Protein AF-A0A2K3KHJ5-F1 (afdb_monomer_lite)

Organism: Trifolium pratense (NCBI:txid57577)

Radius of gyration: 19.59 Å; chains: 1; bounding box: 44×29×48 Å

pLDDT: mean 80.55, std 11.36, range [55.81, 95.56]

Structure (mmCIF, N/CA/C/O backbone):
data_AF-A0A2K3KHJ5-F1
#
_entry.id   AF-A0A2K3KHJ5-F1
#
loop_
_atom_site.group_PDB
_atom_site.id
_atom_site.type_symbol
_atom_site.label_atom_id
_atom_site.label_alt_id
_atom_site.label_comp_id
_atom_site.label_asym_id
_atom_site.label_entity_id
_atom_site.label_seq_id
_atom_site.pdbx_PDB_ins_code
_atom_site.Cartn_x
_atom_site.Cartn_y
_atom_site.Cartn_z
_atom_site.occupancy
_atom_site.B_iso_or_equiv
_atom_site.auth_seq_id
_atom_site.auth_comp_id
_atom_site.auth_asym_id
_atom_site.auth_atom_id
_atom_site.pdbx_PDB_model_num
ATOM 1 N N . MET A 1 1 ? 19.548 -10.050 3.030 1.00 60.47 1 MET A N 1
ATOM 2 C CA . MET A 1 1 ? 18.088 -9.845 2.880 1.00 60.47 1 MET A CA 1
ATOM 3 C C . MET A 1 1 ? 17.332 -10.361 4.103 1.00 60.47 1 MET A C 1
ATOM 5 O O . MET A 1 1 ? 16.774 -9.535 4.806 1.00 60.47 1 MET A O 1
ATOM 9 N N . TYR A 1 2 ? 17.420 -11.654 4.440 1.00 73.38 2 TYR A N 1
ATOM 10 C CA . TYR A 1 2 ? 16.716 -12.304 5.565 1.00 73.38 2 TYR A CA 1
ATOM 11 C C . TYR A 1 2 ? 16.768 -11.556 6.918 1.00 73.38 2 TYR A C 1
ATOM 13 O O . TYR A 1 2 ? 15.736 -11.310 7.537 1.00 73.38 2 TYR A O 1
ATOM 21 N N . ALA A 1 3 ? 17.950 -11.089 7.339 1.00 77.00 3 ALA A N 1
ATOM 22 C CA . ALA A 1 3 ? 18.111 -10.371 8.609 1.00 77.00 3 ALA A CA 1
ATOM 23 C C . ALA A 1 3 ? 17.332 -9.041 8.680 1.00 77.00 3 ALA A C 1
ATOM 25 O O . ALA A 1 3 ? 16.829 -8.679 9.738 1.00 77.00 3 ALA A O 1
ATOM 26 N N . ALA A 1 4 ? 17.200 -8.314 7.566 1.00 75.81 4 ALA A N 1
ATOM 27 C CA . ALA A 1 4 ? 16.422 -7.073 7.526 1.00 75.81 4 ALA A CA 1
ATOM 28 C C . ALA A 1 4 ? 14.913 -7.356 7.600 1.00 75.81 4 ALA A C 1
ATOM 30 O O . ALA A 1 4 ? 14.189 -6.649 8.294 1.00 75.81 4 ALA A O 1
ATOM 31 N N . GLN A 1 5 ? 14.456 -8.426 6.941 1.00 77.50 5 GLN A N 1
ATOM 32 C CA . GLN A 1 5 ? 13.057 -8.870 6.982 1.00 77.50 5 GLN A CA 1
ATOM 33 C C . GLN A 1 5 ? 12.642 -9.241 8.408 1.00 77.50 5 GLN A C 1
ATOM 35 O O . GLN A 1 5 ? 11.606 -8.788 8.888 1.00 77.50 5 GLN A O 1
ATOM 40 N N . SER A 1 6 ? 13.496 -10.002 9.100 1.00 79.81 6 SER A N 1
ATOM 41 C CA . SER A 1 6 ? 13.290 -10.385 10.497 1.00 79.81 6 SER A CA 1
ATOM 42 C C . SER A 1 6 ? 13.224 -9.162 11.416 1.00 79.81 6 SER A C 1
ATOM 44 O O . SER A 1 6 ? 12.272 -9.042 12.178 1.00 79.81 6 SER A O 1
ATOM 46 N N . LYS A 1 7 ? 14.147 -8.199 11.279 1.00 84.81 7 LYS A N 1
ATOM 47 C CA . LYS A 1 7 ? 14.129 -6.957 12.073 1.00 84.81 7 LYS A CA 1
ATOM 48 C C . LYS A 1 7 ? 12.840 -6.149 11.888 1.00 84.81 7 LYS A C 1
ATOM 50 O O . LYS A 1 7 ? 12.275 -5.688 12.876 1.00 84.81 7 LYS A O 1
ATOM 55 N N . ILE A 1 8 ? 12.364 -5.999 10.648 1.00 82.06 8 ILE A N 1
ATOM 56 C CA . ILE A 1 8 ? 11.121 -5.266 10.351 1.00 82.06 8 ILE A CA 1
ATOM 57 C C . ILE A 1 8 ? 9.914 -5.981 10.964 1.00 82.06 8 ILE A C 1
ATOM 59 O O . ILE A 1 8 ? 9.076 -5.336 11.591 1.00 82.06 8 ILE A O 1
ATOM 63 N N . LEU A 1 9 ? 9.838 -7.307 10.824 1.00 79.62 9 LEU A N 1
ATOM 64 C CA . LEU A 1 9 ? 8.740 -8.088 11.386 1.00 79.62 9 LEU A CA 1
ATOM 65 C C . LEU A 1 9 ? 8.718 -8.003 12.919 1.00 79.62 9 LEU A C 1
ATOM 67 O O . LEU A 1 9 ? 7.664 -7.774 13.505 1.00 79.62 9 LEU A O 1
ATOM 71 N N . THR A 1 10 ? 9.880 -8.115 13.569 1.00 81.56 10 THR A N 1
ATOM 72 C CA . THR A 1 10 ? 10.003 -7.975 15.026 1.00 81.56 10 THR A CA 1
ATOM 73 C C . THR A 1 10 ? 9.581 -6.585 15.502 1.00 81.56 10 THR A C 1
ATOM 75 O O . THR A 1 10 ? 8.815 -6.484 16.457 1.00 81.56 10 THR A O 1
ATOM 78 N N . ALA A 1 11 ? 10.019 -5.519 14.825 1.00 79.88 11 ALA A N 1
ATOM 79 C CA . ALA A 1 11 ? 9.635 -4.151 15.173 1.00 79.88 11 ALA A CA 1
ATOM 80 C C . ALA A 1 11 ? 8.129 -3.899 14.978 1.00 79.88 11 ALA A C 1
ATOM 82 O O . ALA A 1 11 ? 7.488 -3.296 15.836 1.00 79.88 11 ALA A O 1
ATOM 83 N N . SER A 1 12 ? 7.547 -4.408 13.888 1.00 74.75 12 SER A N 1
ATOM 84 C CA . SER A 1 12 ? 6.108 -4.314 13.617 1.00 74.75 12 SER A CA 1
ATOM 85 C C . SER A 1 12 ? 5.279 -5.055 14.668 1.00 74.75 12 SER A C 1
ATOM 87 O O . SER A 1 12 ? 4.297 -4.505 15.163 1.00 74.75 12 SER A O 1
ATOM 89 N N . ASN A 1 13 ? 5.702 -6.258 15.067 1.00 75.56 13 ASN A N 1
ATOM 90 C CA . ASN A 1 13 ? 5.036 -7.026 16.119 1.00 75.56 13 ASN A CA 1
ATOM 91 C C . ASN A 1 13 ? 5.137 -6.333 17.482 1.00 75.56 13 ASN A C 1
ATOM 93 O O . ASN A 1 13 ? 4.140 -6.249 18.190 1.00 75.56 13 ASN A O 1
ATOM 97 N N . LEU A 1 14 ? 6.306 -5.785 17.831 1.00 77.31 14 LEU A N 1
ATOM 98 C CA . LEU A 1 14 ? 6.469 -5.005 19.059 1.00 77.31 14 LEU A CA 1
ATOM 99 C C . LEU A 1 14 ? 5.544 -3.782 19.061 1.00 77.31 14 LEU A C 1
ATOM 101 O O . LEU A 1 14 ? 4.854 -3.535 20.045 1.00 77.31 14 LEU A O 1
ATOM 105 N N . SER A 1 15 ? 5.484 -3.048 17.948 1.00 73.25 15 SER A N 1
ATOM 106 C CA . SER A 1 15 ? 4.620 -1.874 17.833 1.00 73.25 15 SER A CA 1
ATOM 107 C C . SER A 1 15 ? 3.132 -2.229 17.904 1.00 73.25 15 SER A C 1
ATOM 109 O O . SER A 1 15 ? 2.366 -1.451 18.460 1.00 73.25 15 SER A O 1
ATOM 111 N N . ALA A 1 16 ? 2.721 -3.391 17.387 1.00 68.44 16 ALA A N 1
ATOM 112 C CA . ALA A 1 16 ? 1.351 -3.888 17.511 1.00 68.44 16 ALA A CA 1
ATOM 113 C C . ALA A 1 16 ? 0.986 -4.253 18.961 1.00 68.44 16 ALA A C 1
ATOM 115 O O . ALA A 1 16 ? -0.133 -3.989 19.384 1.00 68.44 16 ALA A O 1
ATOM 116 N N . THR A 1 17 ? 1.926 -4.801 19.740 1.00 67.00 17 THR A N 1
ATOM 117 C CA . THR A 1 17 ? 1.732 -5.065 21.179 1.00 67.00 17 THR A CA 1
ATOM 118 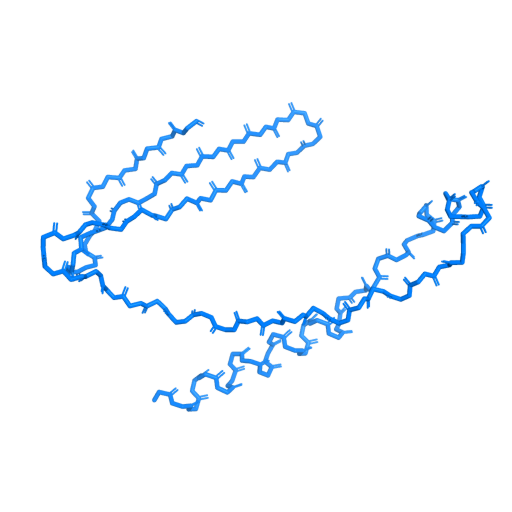C C . THR A 1 17 ? 1.648 -3.775 21.998 1.00 67.00 17 THR A C 1
ATOM 120 O O . THR A 1 17 ? 0.936 -3.720 22.997 1.00 67.00 17 THR A O 1
ATOM 123 N N . LEU A 1 18 ? 2.390 -2.741 21.590 1.00 64.94 18 LEU A N 1
ATOM 124 C CA . LEU A 1 18 ? 2.409 -1.432 22.251 1.00 64.94 18 LEU A CA 1
ATOM 125 C C . LEU A 1 18 ? 1.257 -0.519 21.815 1.00 64.94 18 LEU A C 1
ATOM 127 O O . LEU A 1 18 ? 0.951 0.445 22.514 1.00 64.94 18 LEU A O 1
ATOM 131 N N . ALA A 1 19 ? 0.626 -0.799 20.672 1.00 59.91 19 ALA A N 1
ATOM 132 C CA . ALA A 1 19 ? -0.568 -0.094 20.246 1.00 59.91 19 ALA A CA 1
ATOM 133 C C . ALA A 1 19 ? -1.695 -0.432 21.233 1.00 59.91 19 ALA A C 1
ATOM 135 O O . ALA A 1 19 ? -2.061 -1.604 21.354 1.00 59.91 19 ALA A O 1
ATOM 136 N N . PRO A 1 20 ? -2.256 0.550 21.960 1.00 55.81 20 PRO A N 1
ATOM 137 C CA . PRO A 1 20 ? -3.385 0.283 22.831 1.00 55.81 20 PRO A CA 1
ATOM 138 C C . PRO A 1 20 ? -4.507 -0.293 21.969 1.00 55.81 20 PRO A C 1
ATOM 140 O O . PRO A 1 20 ? -4.978 0.363 21.039 1.00 55.81 20 PRO A O 1
ATOM 143 N N . GLY A 1 21 ? -4.912 -1.534 22.257 1.00 55.88 21 GLY A N 1
ATOM 144 C CA . GLY A 1 21 ? -6.126 -2.106 21.693 1.00 55.88 21 GLY A CA 1
ATOM 145 C C . GLY A 1 21 ? -7.249 -1.121 21.983 1.00 55.88 21 GLY A C 1
ATOM 146 O O . GLY A 1 21 ? -7.580 -0.893 23.144 1.00 55.88 21 GLY A O 1
ATOM 147 N N . LEU A 1 22 ? -7.736 -0.439 20.948 1.00 56.25 22 LEU A N 1
ATOM 148 C CA . LEU A 1 22 ? -8.628 0.709 21.075 1.00 56.25 22 LEU A CA 1
ATOM 149 C C . LEU A 1 22 ? -10.017 0.256 21.537 1.00 56.25 22 LEU A C 1
ATOM 151 O O . LEU A 1 22 ? -10.970 0.193 20.771 1.00 56.25 22 LEU A O 1
ATOM 155 N N . SER A 1 23 ? -10.135 -0.003 22.832 1.00 56.12 23 SER A N 1
ATOM 156 C CA . SER A 1 23 ? -11.345 0.249 23.591 1.00 56.12 23 SER A CA 1
ATOM 157 C C . SER A 1 23 ? -11.071 1.483 24.450 1.00 56.12 23 SER A C 1
ATOM 159 O O . SER A 1 23 ? -10.716 1.387 25.625 1.00 56.12 23 SER A O 1
ATOM 161 N N . ASN A 1 24 ? -11.130 2.672 23.846 1.00 65.19 24 ASN A N 1
ATOM 162 C CA . ASN A 1 24 ? -11.099 3.904 24.633 1.00 65.19 24 ASN A CA 1
ATOM 163 C C . ASN A 1 24 ? -12.404 4.011 25.452 1.00 65.19 24 ASN A C 1
ATOM 165 O O . ASN A 1 24 ? -13.401 3.357 25.139 1.00 65.19 24 ASN A O 1
ATOM 169 N N . ALA A 1 25 ? -12.412 4.812 26.523 1.00 65.94 25 ALA A N 1
ATOM 170 C CA . ALA A 1 25 ? -13.577 4.929 27.412 1.00 65.94 25 ALA A CA 1
ATOM 171 C C . ALA A 1 25 ? -14.880 5.264 26.652 1.00 65.94 25 ALA A C 1
ATOM 173 O O . ALA A 1 25 ? -15.946 4.750 26.987 1.00 65.94 25 ALA A O 1
ATOM 174 N N . ALA A 1 26 ? -14.775 6.052 25.574 1.00 71.12 26 ALA A N 1
ATOM 175 C CA . ALA A 1 26 ? -15.882 6.366 24.674 1.00 71.12 26 ALA A CA 1
ATOM 176 C C . ALA A 1 26 ? -16.411 5.130 23.918 1.00 71.12 26 ALA A C 1
ATOM 178 O O . ALA A 1 26 ? -17.619 4.909 23.874 1.00 71.12 26 ALA A O 1
ATOM 179 N N . GLY A 1 27 ? -15.527 4.291 23.372 1.00 72.25 27 GLY A N 1
ATOM 180 C CA . GLY A 1 27 ? -15.890 3.038 22.710 1.00 72.25 27 GLY A CA 1
ATOM 181 C C . GLY A 1 27 ? -16.555 2.045 23.663 1.00 72.25 27 GLY A C 1
ATOM 182 O O . GLY A 1 27 ? -17.559 1.433 23.309 1.00 72.25 27 GLY A O 1
ATOM 183 N N . ASN A 1 28 ? -16.076 1.953 24.906 1.00 76.00 28 ASN A N 1
ATOM 184 C CA . ASN A 1 28 ? -16.692 1.098 25.925 1.00 76.00 28 ASN A CA 1
ATOM 185 C C . ASN A 1 28 ? -18.113 1.539 26.289 1.00 76.00 28 ASN A C 1
ATOM 187 O O . ASN A 1 28 ? -18.995 0.693 26.420 1.00 76.00 28 ASN A O 1
ATOM 191 N N . ALA A 1 29 ? -18.362 2.848 26.393 1.00 80.81 29 ALA A N 1
ATOM 192 C CA . ALA A 1 29 ? -19.704 3.373 26.641 1.00 80.81 29 ALA A CA 1
ATOM 193 C C . ALA A 1 29 ? -20.680 3.047 25.494 1.00 80.81 29 ALA A C 1
ATOM 195 O O . ALA A 1 29 ? -21.853 2.762 25.735 1.00 80.81 29 ALA A O 1
ATOM 196 N N . ILE A 1 30 ? -20.203 3.052 24.245 1.00 81.62 30 ILE A N 1
ATOM 197 C CA . ILE A 1 30 ? -20.998 2.651 23.075 1.00 81.62 30 ILE A CA 1
ATOM 198 C C . ILE A 1 30 ? -21.314 1.152 23.136 1.00 81.62 30 ILE A C 1
ATOM 200 O O . ILE A 1 30 ? -22.474 0.767 23.013 1.00 81.62 30 ILE A O 1
ATOM 204 N N . LEU A 1 31 ? -20.310 0.308 23.383 1.00 81.00 31 LEU A N 1
ATOM 205 C CA . LEU A 1 31 ? -20.486 -1.144 23.477 1.00 81.00 31 LEU A CA 1
ATOM 206 C C . LEU A 1 31 ? -21.473 -1.536 24.586 1.00 81.00 31 LEU A C 1
ATOM 208 O O . LEU A 1 31 ? -22.343 -2.372 24.356 1.00 81.00 31 LEU A O 1
ATOM 212 N N . GLN A 1 32 ? -21.416 -0.865 25.742 1.00 85.19 32 GLN A N 1
ATOM 213 C CA . GLN A 1 32 ? -22.373 -1.060 26.836 1.00 85.19 32 GLN A CA 1
ATOM 214 C C . GLN A 1 32 ? -23.814 -0.730 26.430 1.00 85.19 32 GLN A C 1
ATOM 216 O O . GLN A 1 32 ? -24.721 -1.494 26.757 1.00 85.19 32 GLN A O 1
ATOM 221 N N . LYS A 1 33 ? -24.044 0.360 25.681 1.00 89.81 33 LYS A N 1
ATOM 222 C CA . LYS A 1 33 ? -25.390 0.714 25.188 1.00 89.81 33 LYS A CA 1
ATOM 223 C C . LYS A 1 33 ? -25.980 -0.353 24.269 1.00 89.81 33 LYS A C 1
ATOM 225 O O . LYS A 1 33 ? -27.183 -0.584 24.307 1.00 89.81 33 LYS A O 1
ATOM 230 N N . PHE A 1 34 ? -25.140 -1.003 23.471 1.00 86.00 34 PHE A N 1
ATOM 231 C CA . PHE A 1 34 ? -25.546 -2.089 22.580 1.00 86.00 34 PHE A CA 1
ATOM 232 C C . PHE A 1 34 ? -25.471 -3.476 23.232 1.00 86.00 34 PHE A C 1
ATOM 234 O O . PHE A 1 34 ? -25.690 -4.470 22.548 1.00 86.00 34 PHE A O 1
ATOM 241 N N . GLN A 1 35 ? -25.165 -3.553 24.535 1.00 89.50 35 GLN A N 1
ATOM 242 C CA . GLN A 1 35 ? -24.990 -4.811 25.275 1.00 89.50 35 GLN A CA 1
ATOM 243 C C . GLN A 1 35 ? -23.950 -5.744 24.624 1.00 89.50 35 GLN A C 1
ATOM 245 O O . GLN A 1 35 ? -24.023 -6.967 24.732 1.00 89.50 35 GLN A O 1
ATOM 250 N N . LEU A 1 36 ? -22.962 -5.163 23.941 1.00 82.38 36 LEU A N 1
ATOM 251 C CA . LEU A 1 36 ? -21.871 -5.884 23.304 1.00 82.38 36 LEU A CA 1
ATOM 252 C C . LEU A 1 36 ? -20.700 -5.996 24.279 1.00 82.38 36 LEU A C 1
ATOM 254 O O . LEU A 1 36 ? -20.252 -5.004 24.856 1.00 82.38 36 LEU A O 1
ATOM 258 N N . ALA A 1 37 ? -20.168 -7.206 24.438 1.00 78.75 37 ALA A N 1
ATOM 259 C CA . ALA A 1 37 ? -18.942 -7.410 25.196 1.00 78.75 37 ALA A CA 1
ATOM 260 C C . ALA A 1 37 ? -17.752 -6.771 24.449 1.00 78.75 37 ALA A C 1
ATOM 262 O O . ALA A 1 37 ? -17.605 -7.002 23.243 1.00 78.75 37 ALA A O 1
ATOM 263 N N . PRO A 1 38 ? -16.875 -6.007 25.130 1.00 70.81 38 PRO A N 1
ATOM 264 C CA . PRO A 1 38 ? -15.628 -5.546 24.537 1.00 70.81 38 PRO A CA 1
ATOM 265 C C . PRO A 1 38 ? -14.801 -6.732 24.051 1.00 70.81 38 PRO A C 1
ATOM 267 O O . PRO A 1 38 ? -14.375 -7.581 24.834 1.0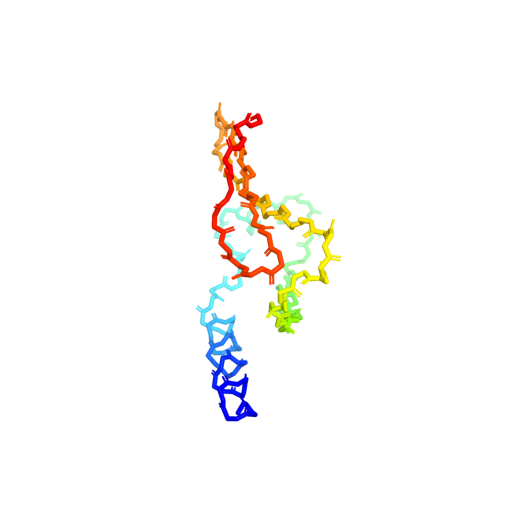0 70.81 38 PRO A O 1
ATOM 270 N N . ARG A 1 39 ? -14.584 -6.802 22.737 1.00 67.06 39 ARG A N 1
ATOM 271 C CA . ARG A 1 39 ? -13.705 -7.799 22.135 1.00 67.06 39 ARG A CA 1
ATOM 272 C C . ARG A 1 39 ? -12.300 -7.203 22.045 1.00 67.06 39 ARG A C 1
ATOM 274 O O . ARG A 1 39 ? -12.157 -6.144 21.433 1.00 67.06 39 ARG A O 1
ATOM 281 N N . PRO A 1 40 ? -11.264 -7.866 22.589 1.00 64.62 40 PRO A N 1
ATOM 282 C CA . PRO A 1 40 ? -9.887 -7.477 22.326 1.00 64.62 40 PRO A CA 1
ATOM 283 C C . PRO A 1 40 ? -9.673 -7.415 20.815 1.00 64.62 40 PRO A C 1
ATOM 285 O O . PRO A 1 40 ? -10.054 -8.350 20.101 1.00 64.62 40 PRO A O 1
ATOM 288 N N . ALA A 1 41 ? -9.099 -6.316 20.321 1.00 64.25 41 ALA A N 1
ATOM 289 C CA . ALA A 1 41 ? -8.711 -6.235 18.922 1.00 64.25 41 ALA A CA 1
ATOM 290 C C . ALA A 1 41 ? -7.827 -7.449 18.611 1.00 64.25 41 ALA A C 1
ATOM 292 O O . ALA A 1 41 ? -6.858 -7.716 19.326 1.00 64.25 41 ALA A O 1
ATOM 293 N N . ALA A 1 42 ? -8.199 -8.227 17.592 1.00 63.66 42 ALA A N 1
ATOM 294 C CA . ALA A 1 42 ? -7.352 -9.322 17.149 1.00 63.66 42 ALA A CA 1
ATOM 295 C C . ALA A 1 42 ? -5.985 -8.737 16.781 1.00 63.66 42 ALA A C 1
ATOM 297 O O . ALA A 1 42 ? -5.924 -7.685 16.139 1.00 63.66 42 ALA A O 1
ATOM 298 N N . ALA A 1 43 ? -4.907 -9.404 17.202 1.00 64.50 43 ALA A N 1
ATOM 299 C CA . ALA A 1 43 ? -3.562 -9.005 16.813 1.00 64.50 43 ALA A CA 1
ATOM 300 C C . ALA A 1 43 ? -3.523 -8.842 15.289 1.00 64.50 43 ALA A C 1
ATOM 302 O O . ALA A 1 43 ? -3.985 -9.726 14.558 1.00 64.50 43 ALA A O 1
ATOM 303 N N . SER A 1 44 ? -3.030 -7.697 14.811 1.00 63.62 44 SER A N 1
ATOM 304 C CA . SER A 1 44 ? -2.983 -7.435 13.379 1.00 63.62 44 SER A CA 1
ATOM 305 C C . SER A 1 44 ? -2.132 -8.515 12.713 1.00 63.62 44 SER A C 1
ATOM 307 O O . SER A 1 44 ? -0.977 -8.739 13.081 1.00 63.62 44 SER A O 1
ATOM 309 N N . SER A 1 45 ? -2.692 -9.217 11.725 1.00 67.88 45 SER A N 1
ATOM 310 C CA . SER A 1 45 ? -1.901 -10.121 10.895 1.00 67.88 45 SER A CA 1
ATOM 311 C C . SER A 1 45 ? -1.030 -9.266 9.973 1.00 67.88 45 SER A C 1
ATOM 313 O O . SER A 1 45 ? -1.419 -8.938 8.850 1.00 67.88 45 SER A O 1
ATOM 315 N N . ASN A 1 46 ? 0.128 -8.835 10.468 1.00 68.44 46 ASN A N 1
ATOM 316 C CA . ASN A 1 46 ? 1.053 -8.015 9.697 1.00 68.44 46 ASN A CA 1
ATOM 317 C C . ASN A 1 46 ? 1.651 -8.871 8.573 1.00 68.44 46 ASN A C 1
ATOM 319 O O . ASN A 1 46 ? 2.488 -9.742 8.810 1.00 68.44 46 ASN A O 1
ATOM 323 N N . LYS A 1 47 ? 1.217 -8.638 7.330 1.00 75.19 47 LYS A N 1
ATOM 324 C CA . LYS A 1 47 ? 1.818 -9.264 6.150 1.00 75.19 47 LYS A CA 1
ATOM 325 C C . LYS A 1 47 ? 2.937 -8.372 5.635 1.00 75.19 47 LYS A C 1
ATOM 327 O O . LYS A 1 47 ? 2.688 -7.292 5.108 1.00 75.19 47 LYS A O 1
ATOM 332 N N . LEU A 1 48 ? 4.175 -8.841 5.756 1.00 76.25 48 LEU A N 1
ATOM 333 C CA . LEU A 1 48 ? 5.317 -8.129 5.202 1.00 76.25 48 LEU A CA 1
ATOM 334 C C . LEU A 1 48 ? 5.319 -8.269 3.675 1.00 76.25 48 LEU A C 1
ATOM 336 O O . LEU A 1 48 ? 5.491 -9.364 3.139 1.00 76.25 48 LEU A O 1
ATOM 340 N N . VAL A 1 49 ? 5.114 -7.155 2.976 1.00 75.19 49 VAL A N 1
ATOM 341 C CA . VAL A 1 49 ? 5.149 -7.098 1.512 1.00 75.19 49 VAL A CA 1
ATOM 342 C C . VAL A 1 49 ? 6.459 -6.450 1.085 1.00 75.19 49 VAL A C 1
ATOM 344 O O . VAL A 1 49 ? 6.719 -5.287 1.385 1.00 75.19 49 VAL A O 1
ATOM 347 N N . PHE A 1 50 ? 7.297 -7.210 0.377 1.00 75.50 50 PHE A N 1
ATOM 348 C CA . PHE A 1 50 ? 8.510 -6.664 -0.222 1.00 75.50 50 PHE A CA 1
ATOM 349 C C . PHE A 1 50 ? 8.198 -6.027 -1.559 1.00 75.50 50 PHE A C 1
ATOM 351 O O . PHE A 1 50 ? 7.627 -6.648 -2.455 1.00 75.50 50 PHE A O 1
ATOM 358 N N . TRP A 1 51 ? 8.640 -4.787 -1.706 1.00 74.38 51 TRP A N 1
ATOM 359 C CA . TRP A 1 51 ? 8.545 -4.084 -2.965 1.00 74.38 51 TRP A CA 1
ATOM 360 C C . TRP A 1 51 ? 9.575 -4.623 -3.956 1.00 74.38 51 TRP A C 1
ATOM 362 O O . TRP A 1 51 ? 10.775 -4.613 -3.688 1.00 74.38 51 TRP A O 1
ATOM 372 N N . ARG A 1 52 ? 9.095 -5.067 -5.120 1.00 78.88 52 ARG A N 1
ATOM 373 C CA . ARG A 1 52 ? 9.922 -5.407 -6.280 1.00 78.88 52 ARG A CA 1
ATOM 374 C C . ARG A 1 52 ? 9.718 -4.358 -7.372 1.00 78.88 52 ARG A C 1
ATOM 376 O O . ARG A 1 52 ? 8.610 -3.836 -7.519 1.00 78.88 52 ARG A O 1
ATOM 383 N N . SER A 1 53 ? 10.776 -4.051 -8.121 1.00 83.12 53 SER A N 1
ATOM 384 C CA . SER A 1 53 ? 10.666 -3.228 -9.327 1.00 83.12 53 SER A CA 1
ATOM 385 C C . SER A 1 53 ? 9.746 -3.898 -10.358 1.00 83.12 53 SER A C 1
ATOM 387 O O . SER A 1 53 ? 9.764 -5.131 -10.460 1.00 83.12 53 SER A O 1
ATOM 389 N N . PRO A 1 54 ? 8.964 -3.120 -11.126 1.00 84.81 54 PRO A N 1
ATOM 390 C CA . PRO A 1 54 ? 8.187 -3.638 -12.251 1.00 84.81 54 PRO A CA 1
ATOM 391 C C . PRO A 1 54 ? 9.073 -4.342 -13.281 1.00 84.81 54 PRO A C 1
ATOM 393 O O . PRO A 1 54 ? 10.265 -4.057 -13.385 1.00 84.81 54 PRO A O 1
ATOM 396 N N . ILE A 1 55 ? 8.482 -5.234 -14.073 1.00 88.88 55 ILE A N 1
ATOM 397 C CA . ILE A 1 55 ? 9.142 -5.813 -15.251 1.00 88.88 55 ILE A CA 1
ATOM 398 C C . ILE A 1 55 ? 9.247 -4.726 -16.336 1.00 88.88 55 ILE A C 1
ATOM 400 O O . ILE A 1 55 ? 8.431 -3.806 -16.375 1.00 88.88 55 ILE A O 1
ATOM 404 N N . LEU A 1 56 ? 10.253 -4.802 -17.213 1.00 91.88 56 LEU A N 1
ATOM 405 C CA . LEU A 1 56 ? 10.415 -3.865 -18.330 1.00 91.88 56 LEU A CA 1
ATOM 406 C C . LEU A 1 56 ? 9.122 -3.761 -19.162 1.00 91.88 56 LEU A C 1
ATOM 408 O O . LEU A 1 56 ? 8.465 -4.764 -19.426 1.00 91.88 56 LEU A O 1
ATOM 412 N N . GLY A 1 57 ? 8.742 -2.533 -19.527 1.00 88.19 57 GLY A N 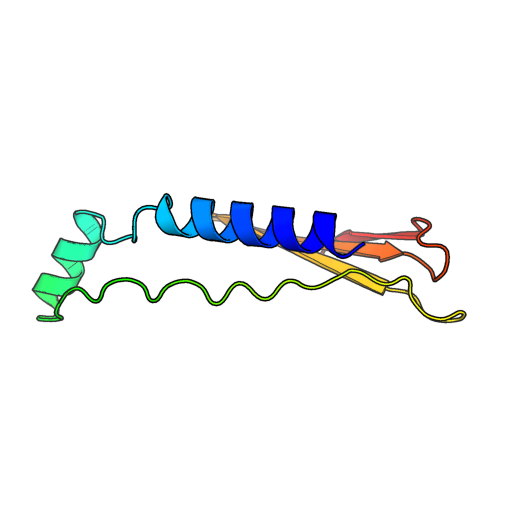1
ATOM 413 C CA . GLY A 1 57 ? 7.463 -2.227 -20.184 1.00 88.19 57 GLY A CA 1
ATOM 414 C C . GLY A 1 57 ? 6.293 -1.969 -19.225 1.00 88.19 57 GLY A C 1
ATOM 415 O O . GLY A 1 57 ? 5.283 -1.420 -19.651 1.00 88.19 57 GLY A O 1
ATOM 416 N N . TRP A 1 58 ? 6.440 -2.277 -17.933 1.00 90.19 58 TRP A N 1
ATOM 417 C CA . TRP A 1 58 ? 5.429 -1.986 -16.919 1.00 90.19 58 TRP A CA 1
ATOM 418 C C . TRP A 1 58 ? 5.785 -0.744 -16.103 1.00 90.19 58 TRP A C 1
ATOM 420 O O . TRP A 1 58 ? 6.950 -0.472 -15.790 1.00 90.19 58 TRP A O 1
ATOM 430 N N . MET A 1 59 ? 4.745 -0.011 -15.720 1.00 89.06 59 MET A N 1
ATOM 431 C CA . MET A 1 59 ? 4.809 1.028 -14.702 1.00 89.06 59 MET A CA 1
ATOM 432 C C . MET A 1 59 ? 4.062 0.557 -13.465 1.00 89.06 59 MET A C 1
ATOM 434 O O . MET A 1 59 ? 3.116 -0.224 -13.543 1.00 89.06 59 MET A O 1
ATOM 438 N N . LYS A 1 60 ? 4.508 1.038 -12.315 1.00 89.31 60 LYS A N 1
ATOM 439 C CA . LYS A 1 60 ? 3.851 0.815 -11.040 1.00 89.31 60 LYS A CA 1
ATOM 440 C C . LYS A 1 60 ? 3.310 2.125 -10.519 1.00 89.31 60 LYS A C 1
ATOM 442 O O . LYS A 1 60 ? 4.045 3.106 -10.451 1.00 89.31 60 LYS A O 1
ATOM 447 N N . GLU A 1 61 ? 2.062 2.078 -10.094 1.00 91.00 61 GLU A N 1
ATOM 448 C CA . GLU A 1 61 ? 1.377 3.150 -9.397 1.00 91.00 61 GLU A CA 1
ATOM 449 C C . GLU A 1 61 ? 1.288 2.804 -7.907 1.00 91.00 61 GLU A C 1
ATOM 451 O O . GLU A 1 61 ? 0.819 1.730 -7.532 1.00 91.00 61 GLU A O 1
ATOM 456 N N . ASN A 1 62 ? 1.792 3.692 -7.055 1.00 89.88 62 ASN A N 1
ATOM 457 C CA . ASN A 1 62 ? 1.571 3.649 -5.615 1.00 89.88 62 ASN A CA 1
ATOM 458 C C . ASN A 1 62 ? 0.496 4.669 -5.268 1.00 89.88 62 ASN A C 1
ATOM 460 O O . ASN A 1 62 ? 0.780 5.862 -5.329 1.00 89.88 62 ASN A O 1
ATOM 464 N N . THR A 1 63 ? -0.686 4.215 -4.875 1.00 92.38 63 THR A N 1
ATOM 465 C CA . THR A 1 63 ? -1.755 5.086 -4.383 1.00 92.38 63 THR A CA 1
ATOM 466 C C . THR A 1 63 ? -1.751 5.116 -2.861 1.00 92.38 63 THR A C 1
ATOM 468 O O . THR A 1 63 ? -1.690 4.058 -2.233 1.00 92.38 63 THR A O 1
ATOM 471 N N . ASP A 1 64 ? -1.844 6.303 -2.276 1.00 91.19 64 ASP A N 1
ATOM 472 C CA . ASP A 1 64 ? -2.095 6.485 -0.846 1.00 91.19 64 ASP A CA 1
ATOM 473 C C . ASP A 1 64 ? -3.176 7.550 -0.638 1.00 91.19 64 ASP A C 1
ATOM 475 O O . ASP A 1 64 ? -3.411 8.398 -1.507 1.00 91.19 64 ASP A O 1
ATOM 479 N N . GLY A 1 65 ? -3.860 7.483 0.498 1.00 93.75 65 GLY A N 1
ATOM 480 C CA . GLY A 1 65 ? -4.974 8.360 0.818 1.00 93.75 65 GLY A CA 1
ATOM 481 C C . GLY A 1 65 ? -5.019 8.712 2.294 1.00 93.75 65 GLY A C 1
ATOM 482 O O . GLY A 1 65 ? -4.712 7.897 3.160 1.00 93.75 65 GLY A O 1
ATOM 483 N N . SER A 1 66 ? -5.438 9.941 2.578 1.00 93.00 66 SER A N 1
ATOM 484 C CA . SER A 1 66 ? -5.648 10.433 3.934 1.00 93.00 66 SER A CA 1
ATOM 485 C C . SER A 1 66 ? -7.067 10.954 4.082 1.00 93.00 66 SER A C 1
ATOM 487 O O . SER A 1 66 ? -7.613 11.590 3.178 1.00 93.00 66 SER A O 1
ATOM 489 N N . VAL A 1 67 ? -7.662 10.677 5.238 1.00 93.94 67 VAL A N 1
ATOM 490 C CA . VAL A 1 67 ? -9.020 11.089 5.577 1.00 93.94 67 VAL A CA 1
ATOM 491 C C . VAL A 1 67 ? -9.039 11.735 6.954 1.00 93.94 67 VAL A C 1
ATOM 493 O O . VAL A 1 67 ? -8.409 11.269 7.903 1.00 93.94 67 VAL A O 1
ATOM 496 N N . THR A 1 68 ? -9.783 12.826 7.050 1.00 93.19 68 THR A N 1
ATOM 497 C CA . THR A 1 68 ? -10.165 13.490 8.292 1.00 93.19 68 THR A CA 1
ATOM 498 C C . THR A 1 68 ? -11.686 13.437 8.436 1.00 93.19 68 THR A C 1
ATOM 500 O O . THR A 1 68 ? -12.394 12.987 7.538 1.00 93.19 68 THR A O 1
ATOM 503 N N . ASN A 1 69 ? -12.224 13.956 9.540 1.00 90.88 69 ASN A N 1
ATOM 504 C CA . ASN A 1 69 ? -13.675 14.010 9.743 1.00 90.88 69 ASN A CA 1
ATOM 505 C C . ASN A 1 69 ? -14.416 14.919 8.740 1.00 90.88 69 ASN A C 1
ATOM 507 O O . ASN A 1 69 ? -15.641 14.890 8.701 1.00 90.88 69 ASN A O 1
ATOM 511 N N . VAL A 1 70 ? -13.700 15.748 7.970 1.00 95.25 70 VAL A N 1
ATOM 512 C CA . VAL A 1 70 ? -14.288 16.764 7.075 1.00 95.25 70 VAL A CA 1
ATOM 513 C C . VAL A 1 70 ? -13.750 16.720 5.646 1.00 95.25 70 VAL A C 1
ATOM 515 O O . VAL A 1 70 ? -14.286 17.397 4.774 1.00 95.25 70 VAL A O 1
ATOM 518 N N . SER A 1 71 ? -12.688 15.958 5.386 1.00 95.50 71 SER A N 1
ATOM 519 C CA . SER A 1 71 ? -12.049 15.909 4.072 1.00 95.50 71 SER A CA 1
ATOM 520 C C . SER A 1 71 ? -11.367 14.574 3.821 1.00 95.50 71 SER A C 1
ATOM 522 O O . SER A 1 71 ? -10.916 13.903 4.748 1.00 95.50 71 SER A O 1
ATOM 524 N N . ALA A 1 72 ? -11.255 14.219 2.548 1.00 94.44 72 ALA A N 1
ATOM 525 C CA . ALA A 1 72 ? -10.431 13.120 2.080 1.00 94.44 72 ALA A CA 1
ATOM 526 C C . ALA A 1 72 ? -9.584 13.608 0.904 1.00 94.44 72 ALA A C 1
ATOM 528 O O . ALA A 1 72 ? -10.019 14.471 0.142 1.00 94.44 72 ALA A O 1
ATOM 529 N N . ALA A 1 73 ? -8.379 13.068 0.778 1.00 95.56 73 ALA A N 1
ATOM 530 C CA . ALA A 1 73 ? -7.498 13.309 -0.353 1.00 95.56 73 ALA A CA 1
ATOM 531 C C . ALA A 1 73 ? -6.748 12.023 -0.698 1.00 95.56 73 ALA A C 1
ATOM 533 O O . ALA A 1 73 ? -6.367 11.262 0.196 1.00 9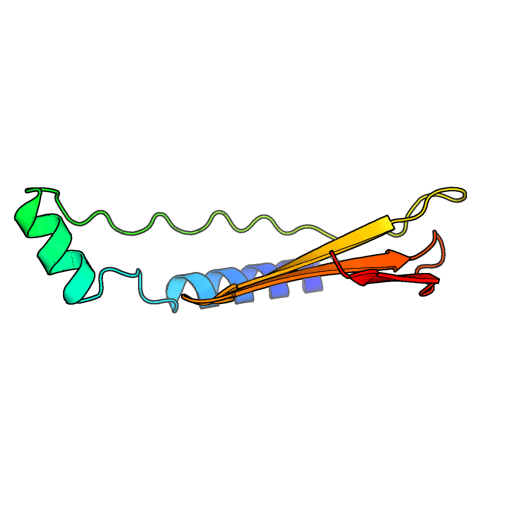5.56 73 ALA A O 1
ATOM 534 N N . CYS A 1 74 ? -6.501 11.803 -1.985 1.00 95.25 74 CYS A N 1
ATOM 535 C CA . CYS A 1 74 ? -5.704 10.687 -2.473 1.00 95.25 74 CYS A CA 1
ATOM 536 C C . CYS A 1 74 ? -4.737 11.129 -3.570 1.00 95.25 74 CYS A C 1
ATOM 538 O O . CYS A 1 74 ? -4.989 12.074 -4.315 1.00 95.25 74 CYS A O 1
ATOM 540 N N . ALA A 1 75 ? -3.606 10.434 -3.661 1.00 94.38 75 ALA A N 1
ATOM 541 C CA . ALA A 1 75 ? -2.625 10.660 -4.711 1.00 94.38 75 ALA A CA 1
ATOM 542 C C . ALA A 1 75 ? -1.953 9.352 -5.138 1.00 94.38 75 ALA A C 1
ATOM 544 O O . ALA A 1 75 ? -1.786 8.425 -4.343 1.00 94.38 75 ALA A O 1
ATOM 545 N N . GLY A 1 76 ? -1.551 9.304 -6.405 1.00 93.19 76 GLY A N 1
ATOM 546 C CA . GLY A 1 76 ? -0.830 8.211 -7.043 1.00 93.19 76 GLY A CA 1
ATOM 547 C C . GLY A 1 76 ? 0.579 8.632 -7.459 1.00 93.19 76 GLY A C 1
ATOM 548 O O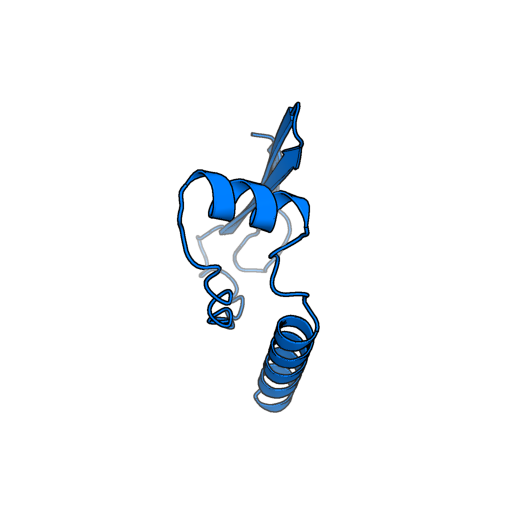 . GLY A 1 76 ? 0.775 9.701 -8.034 1.00 93.19 76 GLY A O 1
ATOM 549 N N . LEU A 1 77 ? 1.574 7.784 -7.197 1.00 93.62 77 LEU A N 1
ATOM 550 C CA . LEU A 1 77 ? 2.959 7.942 -7.640 1.00 93.62 77 LEU A CA 1
ATOM 551 C C . LEU A 1 77 ? 3.321 6.859 -8.657 1.00 93.62 77 LEU A C 1
ATOM 553 O O . LEU A 1 77 ? 3.373 5.677 -8.315 1.00 93.62 77 LEU A O 1
ATOM 557 N N . PHE A 1 78 ? 3.695 7.271 -9.865 1.00 92.62 78 PHE A N 1
ATOM 558 C CA . PHE A 1 78 ? 4.111 6.373 -10.936 1.00 92.62 78 PHE A CA 1
ATOM 559 C C . PHE A 1 78 ? 5.632 6.222 -10.991 1.00 92.62 78 PHE A C 1
ATOM 561 O O . PHE A 1 78 ? 6.381 7.207 -11.036 1.00 92.62 78 PHE A O 1
ATOM 568 N N . ARG A 1 79 ? 6.097 4.971 -11.030 1.00 92.38 79 ARG A N 1
ATOM 569 C CA . ARG A 1 79 ? 7.503 4.600 -11.226 1.00 92.38 79 ARG A CA 1
ATOM 570 C C . ARG A 1 79 ? 7.645 3.561 -12.325 1.00 92.38 79 ARG A C 1
ATOM 572 O O . ARG A 1 79 ? 6.784 2.701 -12.491 1.00 92.38 79 ARG A O 1
ATOM 579 N N . ASP A 1 80 ? 8.750 3.615 -13.053 1.00 91.38 80 ASP A N 1
ATOM 580 C CA . ASP A 1 80 ? 9.056 2.611 -14.074 1.00 91.38 80 ASP A CA 1
ATOM 581 C C . ASP A 1 80 ? 9.783 1.375 -13.511 1.00 91.38 80 ASP A C 1
ATOM 583 O O . ASP A 1 80 ? 10.078 1.275 -12.317 1.00 91.38 80 ASP A O 1
ATOM 587 N N . HIS A 1 81 ? 10.114 0.436 -14.400 1.00 90.00 81 HIS A N 1
ATOM 588 C CA . HIS A 1 81 ? 10.900 -0.766 -14.103 1.00 90.00 81 HIS A CA 1
ATOM 589 C C . HIS A 1 81 ? 12.310 -0.494 -13.536 1.00 90.00 81 HIS A C 1
ATOM 591 O O . HIS A 1 81 ? 12.882 -1.355 -12.870 1.00 90.00 81 HIS A O 1
ATOM 597 N N . THR A 1 82 ? 12.865 0.707 -13.734 1.00 90.81 82 THR A N 1
ATOM 598 C CA . THR A 1 82 ? 14.134 1.149 -13.123 1.00 90.81 82 THR A CA 1
ATOM 599 C C . THR A 1 82 ? 13.933 1.814 -11.757 1.00 90.81 82 THR A C 1
ATOM 601 O O . THR A 1 82 ? 14.879 2.334 -11.170 1.00 90.81 82 THR A O 1
ATOM 604 N N . SER A 1 83 ? 12.703 1.793 -11.227 1.00 85.19 83 SER A N 1
ATOM 605 C CA . SER A 1 83 ? 12.277 2.509 -10.017 1.00 85.19 83 SER A CA 1
ATOM 606 C C . SER A 1 83 ? 12.420 4.032 -10.098 1.00 85.19 83 SER A C 1
ATOM 608 O O . SER A 1 83 ? 12.336 4.708 -9.066 1.00 85.19 83 SER A O 1
ATOM 610 N N . ARG A 1 84 ? 12.591 4.594 -11.302 1.00 89.69 84 ARG A N 1
ATOM 611 C CA . ARG A 1 84 ? 12.657 6.042 -11.506 1.00 89.69 84 ARG A CA 1
ATOM 612 C C . ARG A 1 84 ? 11.264 6.643 -11.437 1.00 89.69 84 ARG A C 1
ATOM 614 O O . ARG A 1 84 ? 10.299 6.078 -11.951 1.00 89.69 84 ARG A O 1
ATOM 621 N N . PHE A 1 85 ? 11.190 7.803 -10.796 1.00 89.44 85 PHE A N 1
ATOM 622 C CA . PHE A 1 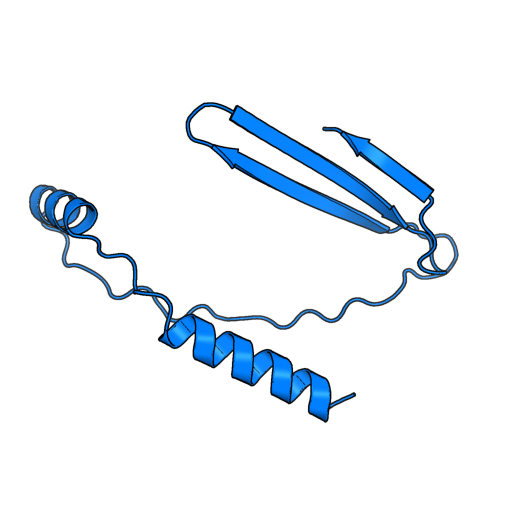85 ? 10.000 8.639 -10.766 1.00 89.44 85 PHE A CA 1
ATOM 623 C C . PHE A 1 85 ? 9.575 9.008 -12.187 1.00 89.44 85 PHE A C 1
ATOM 625 O O . PHE A 1 85 ? 10.418 9.401 -12.997 1.00 89.44 85 PHE A O 1
ATOM 632 N N . ARG A 1 86 ? 8.276 8.904 -12.474 1.00 92.31 86 ARG A N 1
ATOM 633 C CA . ARG A 1 86 ? 7.704 9.326 -13.756 1.00 92.31 86 ARG A CA 1
ATOM 634 C C . ARG A 1 86 ? 6.660 10.422 -13.594 1.00 92.31 86 ARG A C 1
ATOM 636 O O . ARG A 1 86 ? 6.731 11.406 -14.321 1.00 92.31 86 ARG A O 1
ATOM 643 N N . HIS A 1 87 ? 5.719 10.266 -12.664 1.00 91.88 87 HIS A N 1
ATOM 644 C CA . HIS A 1 87 ? 4.598 11.195 -12.532 1.00 91.88 87 HIS A CA 1
ATOM 645 C C . HIS A 1 87 ? 3.899 11.087 -11.168 1.00 91.88 87 HIS A C 1
ATOM 647 O O . HIS A 1 87 ? 3.994 10.048 -10.510 1.00 91.88 87 HIS A O 1
ATOM 653 N N . ILE A 1 88 ? 3.173 12.141 -10.781 1.00 91.44 88 ILE A N 1
ATOM 654 C CA . ILE A 1 88 ? 2.221 12.148 -9.660 1.00 91.44 88 ILE A CA 1
ATOM 655 C C . ILE A 1 88 ? 0.851 12.522 -10.206 1.00 91.44 88 ILE A C 1
ATOM 657 O O . ILE A 1 88 ? 0.745 13.511 -10.924 1.00 91.44 88 ILE A O 1
ATOM 661 N N . HIS A 1 89 ? -0.174 11.779 -9.806 1.00 91.25 89 HIS A N 1
ATOM 662 C CA . HIS A 1 89 ? -1.566 12.087 -10.102 1.00 91.25 89 HIS A CA 1
ATOM 663 C C . HIS A 1 89 ? -2.317 12.365 -8.798 1.00 91.25 89 HIS A C 1
ATOM 665 O O . HIS A 1 89 ? -2.308 11.525 -7.901 1.00 91.25 89 HIS A O 1
ATOM 671 N N . ASN A 1 90 ? -2.966 13.522 -8.684 1.00 86.56 90 ASN A N 1
ATOM 672 C CA . ASN A 1 90 ? -3.878 13.804 -7.573 1.00 86.56 90 ASN A CA 1
ATOM 673 C C . ASN A 1 90 ? -5.278 13.345 -7.988 1.00 86.56 90 ASN A C 1
ATOM 675 O O . ASN A 1 90 ? -5.720 13.683 -9.086 1.00 86.56 90 ASN A O 1
ATOM 679 N N . LEU A 1 91 ? -5.916 12.532 -7.148 1.00 70.38 91 LEU A N 1
ATOM 680 C CA . LEU A 1 91 ? -7.237 11.945 -7.386 1.00 70.38 91 LEU A CA 1
ATOM 681 C C . LEU A 1 91 ? -8.314 12.720 -6.625 1.00 70.38 91 LEU A C 1
ATOM 683 O O . LEU A 1 91 ? -8.058 13.049 -5.442 1.00 70.38 91 LEU A O 1
#

Foldseek 3Di:
DVVVLVVVVVVLQVVLVVPPQPPDVVVVVVCVVVVHDDDRDDRDPDDDDDDAADDAPDKDWDKDKDDDPVDIWIKIWIAHSVRDTDDIDTD

Secondary structure (DSSP, 8-state):
-HHHHHHHHHHHHHHHHHS--S--HHHHHHHHHTTPPPPPPPPP--------PPPTT-EEEEEEEEE-SS-EEEEEEEEETT--EEEEEE-

Sequence (91 aa):
MYAAQSKILTASNLSATLAPGLSNAAGNAILQKFQLAPRPAAASSNKLVFWRSPILGWMKENTDGSVTNVSAACAGLFRDHTSRFRHIHNL